Protein AF-A0A3N5EYB7-F1 (afdb_monomer_lite)

Sequence (130 aa):
MKIASPLVLALLAGCINVDVDLGTPGPNYQEKVIESTDSRDKIAIIDVEGVLTSDEQESILATKESQLVAFVEKLKRAEADEDVKAVVIRIDSPGGDVTTSDILYHELVRFKQRKKVPVVAAFMGVAASG

Secondary structure (DSSP, 8-state):
------------------------SS-------SS--SSS-EEEEEEEES-B-SS-EEETTEEE--HHHHHHHHHHHHHH-TTEEEEEEEEEE--B-HHHHHHHHHHHHHHHHHH---EEEEEEEEE---

pLDDT: mean 75.85, std 19.42, range [34.31, 96.31]

Structure (mmCIF, N/CA/C/O backbone):
data_AF-A0A3N5EYB7-F1
#
_entry.id   AF-A0A3N5EYB7-F1
#
loop_
_atom_site.group_PDB
_atom_site.id
_atom_site.type_symbol
_atom_site.label_atom_id
_atom_site.label_alt_id
_atom_site.label_comp_id
_atom_site.label_asym_id
_atom_site.label_entity_id
_atom_site.label_seq_id
_atom_site.pdbx_PDB_ins_code
_atom_site.Cartn_x
_atom_site.Cartn_y
_atom_site.Cartn_z
_atom_site.occupancy
_atom_site.B_iso_or_equiv
_atom_site.auth_seq_id
_atom_site.auth_comp_id
_atom_site.auth_asym_id
_atom_site.auth_atom_id
_atom_site.pdbx_PDB_model_num
ATOM 1 N N . MET A 1 1 ? -45.261 58.324 30.669 1.00 36.03 1 MET A N 1
ATOM 2 C CA . MET A 1 1 ? -44.640 58.490 29.333 1.00 36.03 1 MET A CA 1
ATOM 3 C C . MET A 1 1 ? -43.546 57.428 29.229 1.00 36.03 1 MET A C 1
ATOM 5 O O . MET A 1 1 ? -42.691 57.439 30.096 1.00 36.03 1 MET A O 1
ATOM 9 N N . LYS A 1 2 ? -43.735 56.324 28.477 1.00 34.31 2 LYS A N 1
ATOM 10 C CA . LYS A 1 2 ? -43.231 56.114 27.089 1.00 34.31 2 LYS A CA 1
ATOM 11 C C . LYS A 1 2 ? -41.721 56.431 27.027 1.00 34.31 2 LYS A C 1
ATOM 13 O O . LYS A 1 2 ? -41.389 57.566 27.327 1.00 34.31 2 LYS A O 1
ATOM 18 N N . ILE A 1 3 ? -40.759 55.570 26.673 1.00 39.81 3 ILE A N 1
ATOM 19 C CA . ILE A 1 3 ? -40.641 54.519 25.632 1.00 39.81 3 ILE A CA 1
ATOM 20 C C . ILE A 1 3 ? -39.245 53.860 25.843 1.00 39.81 3 ILE A C 1
ATOM 22 O O . ILE A 1 3 ? -38.297 54.575 26.133 1.00 39.81 3 ILE A O 1
ATOM 26 N N . ALA A 1 4 ? -39.140 52.535 25.983 1.00 38.91 4 ALA A N 1
ATOM 27 C CA . ALA A 1 4 ? -38.705 51.560 24.963 1.00 38.91 4 ALA A CA 1
ATOM 28 C C . ALA A 1 4 ? -37.182 51.509 24.650 1.00 38.91 4 ALA A C 1
ATOM 30 O O . ALA A 1 4 ? -36.587 52.472 24.183 1.00 38.91 4 ALA A O 1
ATOM 31 N N . SER A 1 5 ? -36.617 50.319 24.893 1.00 43.62 5 SER A N 1
ATOM 32 C CA . SER A 1 5 ? -35.312 49.775 24.461 1.00 43.62 5 SER A CA 1
ATOM 33 C C . SER A 1 5 ? -35.113 49.835 22.933 1.00 43.62 5 SER A C 1
ATOM 35 O O . SER A 1 5 ? -36.107 49.810 22.203 1.00 43.62 5 SER A O 1
ATOM 37 N N . PRO A 1 6 ? -33.861 49.892 22.439 1.00 47.50 6 PRO A N 1
ATOM 38 C CA . PRO A 1 6 ? -33.229 48.682 21.881 1.00 47.50 6 PRO A CA 1
ATOM 39 C C . PRO A 1 6 ? -31.745 48.581 22.314 1.00 47.50 6 PRO A C 1
ATOM 41 O O . PRO A 1 6 ? -31.027 49.574 22.351 1.00 47.50 6 PRO A O 1
ATOM 44 N N . LEU A 1 7 ? -31.239 47.459 22.836 1.00 46.81 7 LEU A N 1
ATOM 45 C CA . LEU A 1 7 ? -31.040 46.156 22.187 1.00 46.81 7 LEU A CA 1
ATOM 46 C C . LEU A 1 7 ? -30.221 46.285 20.887 1.00 46.81 7 LEU A C 1
ATOM 48 O O . LEU A 1 7 ? -30.635 46.948 19.947 1.00 46.81 7 LEU A O 1
ATOM 52 N N . VAL A 1 8 ? -29.116 45.540 20.823 1.00 48.47 8 VAL A N 1
ATOM 53 C CA . VAL A 1 8 ? -28.314 45.262 19.617 1.00 48.47 8 VAL A CA 1
ATOM 54 C C . VAL A 1 8 ? -27.368 46.385 19.171 1.00 48.47 8 VAL A C 1
ATOM 56 O O . VAL A 1 8 ? -27.520 46.970 18.105 1.00 48.47 8 VAL A O 1
ATOM 59 N N . LEU A 1 9 ? -26.281 46.590 19.918 1.00 45.75 9 LEU A N 1
ATOM 60 C CA . LEU A 1 9 ? -25.001 46.876 19.266 1.00 45.75 9 LEU A CA 1
ATOM 61 C C . LEU A 1 9 ? -24.114 45.652 19.478 1.00 45.75 9 LEU A C 1
ATOM 63 O O . LEU A 1 9 ? -23.445 45.492 20.495 1.00 45.75 9 LEU A O 1
ATOM 67 N N . ALA A 1 10 ? -24.285 44.717 18.547 1.00 47.88 10 ALA A N 1
ATOM 68 C CA . ALA A 1 10 ? -23.640 43.422 18.511 1.00 47.88 10 ALA A CA 1
ATOM 69 C C . ALA A 1 10 ? -22.116 43.575 18.529 1.00 47.88 10 ALA A C 1
ATOM 71 O O . ALA A 1 10 ? -21.542 44.345 17.757 1.00 47.88 10 ALA A O 1
ATOM 72 N N . LEU A 1 11 ? -21.484 42.790 19.402 1.00 43.47 11 LEU A N 1
ATOM 73 C CA . LEU A 1 11 ? -20.071 42.465 19.338 1.00 43.47 11 LEU A CA 1
ATOM 74 C C . LEU A 1 11 ? -19.759 41.885 17.953 1.00 43.47 11 LEU A C 1
ATOM 76 O O . LEU A 1 11 ? -19.944 40.696 17.716 1.00 43.47 11 LEU A O 1
ATOM 80 N N . LEU A 1 12 ? -19.223 42.705 17.057 1.00 48.81 12 LEU A N 1
ATOM 81 C CA . LEU A 1 12 ? -18.356 42.227 15.985 1.00 48.81 12 LEU A CA 1
ATOM 82 C C . LEU A 1 12 ? -16.934 42.146 16.547 1.00 48.81 12 LEU A C 1
ATOM 84 O O . LEU A 1 12 ? -16.030 42.870 16.142 1.00 48.81 12 LEU A O 1
ATOM 88 N N . ALA A 1 13 ? -16.751 41.253 17.523 1.00 54.06 13 ALA A N 1
ATOM 89 C CA . ALA A 1 13 ? -15.457 40.630 17.720 1.00 54.06 13 ALA A CA 1
ATOM 90 C C . ALA A 1 13 ? -15.246 39.761 16.479 1.00 54.06 13 ALA A C 1
ATOM 92 O O . ALA A 1 13 ? -15.812 38.676 16.360 1.00 54.06 13 ALA A O 1
ATOM 93 N N . GLY A 1 14 ? -14.520 40.300 15.501 1.00 45.50 14 GLY A N 1
ATOM 94 C CA . GLY A 1 14 ? -14.042 39.525 14.372 1.00 45.50 14 GLY A CA 1
ATOM 95 C C . GLY A 1 14 ? -13.132 38.427 14.904 1.00 45.50 14 GLY A C 1
ATOM 96 O O . GLY A 1 14 ? -11.948 38.656 15.130 1.00 45.50 14 GLY A O 1
ATOM 97 N N . CYS A 1 15 ? -13.688 37.239 15.125 1.00 44.97 15 CYS A N 1
ATOM 98 C CA . CYS A 1 15 ? -12.910 36.017 15.189 1.00 44.97 15 CYS A CA 1
ATOM 99 C C . CYS A 1 15 ? -12.374 35.788 13.779 1.00 44.97 15 CYS A C 1
ATOM 101 O O . CYS A 1 15 ? -13.044 35.205 12.929 1.00 44.97 15 CYS A O 1
ATOM 103 N N . ILE A 1 16 ? -11.180 36.310 13.510 1.00 58.28 16 ILE A N 1
ATOM 104 C CA . ILE A 1 16 ? -10.398 35.830 12.385 1.00 58.28 16 ILE A CA 1
ATOM 105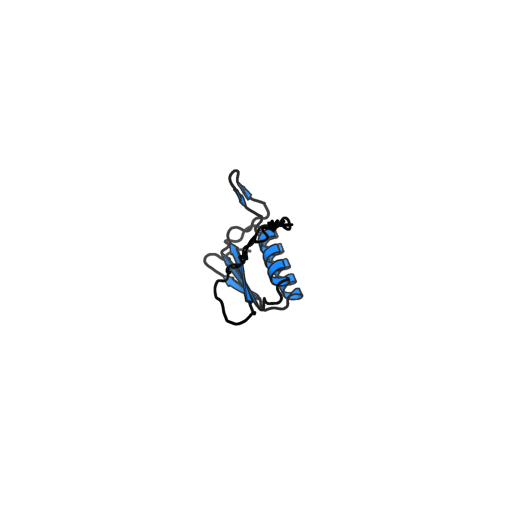 C C . ILE A 1 16 ? -9.961 34.416 12.799 1.00 58.28 16 ILE A C 1
ATOM 107 O O . ILE A 1 16 ? -9.081 34.225 13.635 1.00 58.28 16 ILE A O 1
ATOM 111 N N . ASN A 1 17 ? -10.682 33.406 12.318 1.00 51.03 17 ASN A N 1
ATOM 112 C CA . ASN A 1 17 ? -10.190 32.037 12.366 1.00 51.03 17 ASN A CA 1
ATOM 113 C C . ASN A 1 17 ? -9.076 31.980 11.326 1.00 51.03 17 ASN A C 1
ATOM 115 O O . ASN A 1 17 ? -9.331 31.761 10.143 1.00 51.03 17 ASN A O 1
ATOM 119 N N . VAL A 1 18 ? -7.850 32.289 11.753 1.00 46.88 18 VAL A N 1
ATOM 120 C CA . VAL A 1 18 ? -6.674 31.906 10.979 1.00 46.88 18 VAL A CA 1
ATOM 121 C C . VAL A 1 18 ? -6.588 30.399 11.128 1.00 46.88 18 VAL A C 1
ATOM 123 O O . VAL A 1 18 ? -6.084 29.894 12.129 1.00 46.88 18 VAL A O 1
ATOM 126 N N . ASP A 1 19 ? -7.153 29.690 10.160 1.00 38.53 19 ASP A N 1
ATOM 127 C CA . ASP A 1 19 ? -6.839 28.288 9.944 1.00 38.53 19 ASP A CA 1
ATOM 128 C C . ASP A 1 19 ? -5.386 28.258 9.461 1.00 38.53 19 ASP A C 1
ATOM 130 O O . ASP A 1 19 ? -5.080 28.398 8.277 1.00 38.53 19 ASP A O 1
ATOM 134 N N . VAL A 1 20 ? -4.459 28.273 10.420 1.00 44.34 20 VAL A N 1
ATOM 135 C CA . VAL A 1 20 ? -3.055 28.009 10.139 1.00 44.34 20 VAL A CA 1
ATOM 136 C C . VAL A 1 20 ? -2.990 26.512 9.909 1.00 44.34 20 VAL A C 1
ATOM 138 O O . VAL A 1 20 ? -2.836 25.740 10.855 1.00 44.34 20 VAL A O 1
ATOM 141 N N . ASP A 1 21 ? -3.137 26.113 8.649 1.00 47.59 21 ASP A N 1
ATOM 142 C CA . ASP A 1 21 ? -2.728 24.794 8.198 1.00 47.59 21 ASP A CA 1
ATOM 143 C C . A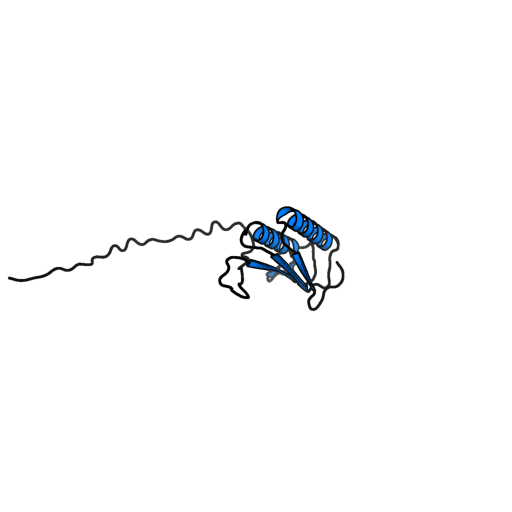SP A 1 21 ? -1.217 24.696 8.442 1.00 47.59 21 ASP A C 1
ATOM 145 O O . ASP A 1 21 ? -0.389 25.122 7.635 1.00 47.59 21 ASP A O 1
ATOM 149 N N . LEU A 1 22 ? -0.843 24.182 9.617 1.00 53.53 22 LEU A N 1
ATOM 150 C CA . LEU A 1 22 ? 0.505 23.712 9.939 1.00 53.53 22 LEU A CA 1
ATOM 151 C C . LEU A 1 22 ? 0.751 22.397 9.189 1.00 53.53 22 LEU A C 1
ATOM 153 O O . LEU A 1 22 ? 1.159 21.397 9.784 1.00 53.53 22 LEU A O 1
ATOM 157 N N . GLY A 1 23 ? 0.431 22.414 7.892 1.00 42.84 23 GLY A N 1
ATOM 158 C CA . GLY A 1 23 ? 0.389 21.276 7.007 1.00 42.84 23 GLY A CA 1
ATOM 159 C C . GLY A 1 23 ? 1.690 20.519 7.134 1.00 42.84 23 GLY A C 1
ATOM 160 O O . GLY A 1 23 ? 2.774 21.044 6.866 1.00 42.84 23 GLY A O 1
ATOM 161 N N . THR A 1 24 ? 1.578 19.269 7.575 1.00 47.41 24 THR A N 1
ATOM 162 C CA . THR A 1 24 ? 2.634 18.287 7.367 1.00 47.41 24 THR A CA 1
ATOM 163 C C . THR A 1 24 ? 3.029 18.385 5.895 1.00 47.41 24 THR A C 1
ATOM 165 O O . THR A 1 24 ? 2.136 18.223 5.060 1.00 47.41 24 THR A O 1
ATOM 168 N N . PRO A 1 25 ? 4.295 18.686 5.550 1.00 42.62 25 PRO A N 1
ATOM 169 C CA . PRO A 1 25 ? 4.716 18.731 4.160 1.00 42.62 25 PRO A CA 1
ATOM 170 C C . PRO A 1 25 ? 4.487 17.339 3.584 1.00 42.62 25 PRO A C 1
ATOM 172 O O . PRO A 1 25 ? 5.192 16.388 3.916 1.00 42.62 25 PRO A O 1
ATOM 175 N N . GLY A 1 26 ? 3.420 17.201 2.814 1.00 50.75 26 GLY A N 1
ATOM 176 C CA . GLY A 1 26 ? 2.969 15.930 2.298 1.00 50.75 26 GLY A CA 1
ATOM 177 C C . GLY A 1 26 ? 1.728 16.143 1.438 1.00 50.75 26 GLY A C 1
ATOM 178 O O . GLY A 1 26 ? 0.918 17.020 1.750 1.00 50.75 26 GLY A O 1
ATOM 179 N N . PRO A 1 27 ? 1.578 15.388 0.344 1.00 51.75 27 PRO A N 1
ATOM 180 C CA . PRO A 1 27 ? 0.413 15.452 -0.524 1.00 51.75 27 PRO A CA 1
ATOM 181 C C . PRO A 1 27 ? -0.898 15.470 0.257 1.00 51.75 27 PRO A C 1
ATOM 183 O O . PRO A 1 27 ? -1.130 14.676 1.176 1.00 51.75 27 PRO A O 1
ATOM 186 N N . ASN A 1 28 ? -1.781 16.385 -0.132 1.00 55.00 28 ASN A N 1
ATOM 187 C CA . ASN A 1 28 ? -3.078 16.552 0.500 1.00 55.00 28 ASN A CA 1
ATOM 188 C C . ASN A 1 28 ? -4.033 15.452 -0.005 1.00 55.00 28 ASN A C 1
ATOM 190 O O . ASN A 1 28 ? -4.841 15.674 -0.907 1.00 55.00 28 ASN A O 1
ATOM 194 N N . TYR A 1 29 ? -3.898 14.226 0.519 1.00 63.31 29 TYR A N 1
ATOM 195 C CA . TYR A 1 29 ? -4.826 13.138 0.194 1.00 63.31 29 TYR A CA 1
ATOM 196 C C . TYR A 1 29 ? -6.198 13.449 0.798 1.00 63.31 29 TYR A C 1
ATOM 198 O O . TYR A 1 29 ? -6.378 13.402 2.015 1.00 63.31 29 TYR A O 1
ATOM 206 N N . GLN A 1 30 ? -7.161 13.773 -0.058 1.00 65.38 30 GLN A N 1
ATOM 207 C CA . GLN A 1 30 ? -8.559 13.953 0.325 1.00 65.38 30 GLN A CA 1
ATOM 208 C C . GLN A 1 30 ? -9.201 12.568 0.466 1.00 65.38 30 GLN A C 1
ATOM 210 O O . GLN A 1 30 ? -9.260 11.807 -0.502 1.00 65.38 30 GLN A O 1
ATOM 215 N N . GLU A 1 31 ? -9.666 12.222 1.667 1.00 71.06 31 GLU A N 1
ATOM 216 C CA . GLU A 1 31 ? -10.476 11.019 1.864 1.00 71.06 31 GLU A CA 1
ATOM 217 C C . GLU A 1 31 ? -11.804 11.206 1.121 1.00 71.06 31 GLU A C 1
ATOM 219 O O . GLU A 1 31 ? -12.556 12.146 1.381 1.00 71.06 31 GLU A O 1
ATOM 224 N N . LYS A 1 32 ? -12.091 10.319 0.167 1.00 81.44 32 LYS A N 1
ATOM 225 C CA . LYS A 1 32 ? -13.365 10.308 -0.548 1.00 81.44 32 LYS A CA 1
ATOM 226 C C . LYS A 1 32 ? -14.215 9.160 -0.029 1.00 81.44 32 LYS A C 1
ATOM 228 O O . LYS A 1 32 ? -13.898 7.997 -0.264 1.00 81.44 32 LYS A O 1
ATOM 233 N N . VAL A 1 33 ? -15.330 9.495 0.610 1.00 83.00 33 VAL A N 1
ATOM 234 C CA . VAL A 1 33 ? -16.340 8.508 0.997 1.00 83.00 33 VAL A CA 1
ATOM 235 C C . VAL A 1 33 ? -17.065 8.039 -0.265 1.00 83.00 33 VAL A C 1
ATOM 237 O O . VAL A 1 33 ? -17.703 8.833 -0.955 1.00 83.00 33 VAL A O 1
ATOM 240 N N . ILE A 1 34 ? -16.910 6.757 -0.599 1.00 79.69 34 ILE A N 1
ATOM 241 C CA . ILE A 1 34 ? -17.575 6.130 -1.753 1.00 79.69 34 ILE A CA 1
ATOM 242 C C . ILE A 1 34 ? -18.985 5.672 -1.369 1.00 79.69 34 ILE A C 1
ATOM 244 O O . ILE A 1 34 ? -19.921 5.851 -2.143 1.00 79.69 34 ILE A O 1
ATOM 248 N N . GLU A 1 35 ? -19.136 5.134 -0.162 1.00 78.69 35 GLU A N 1
ATOM 249 C CA . GLU A 1 35 ? -20.404 4.689 0.403 1.00 78.69 35 GLU A CA 1
ATOM 250 C C . GLU A 1 35 ? -20.3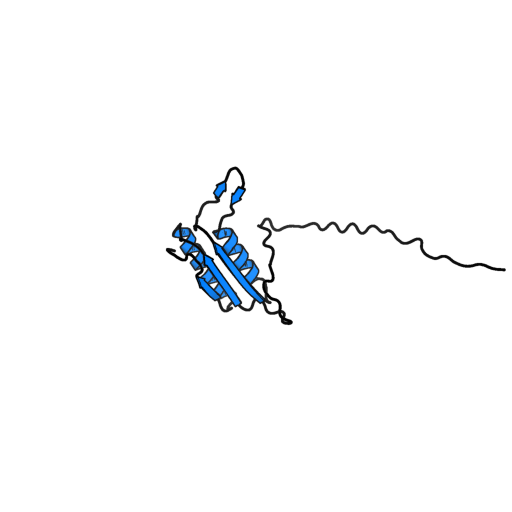92 4.962 1.908 1.00 78.69 35 GLU A C 1
ATOM 252 O O . GLU A 1 35 ? -19.356 4.817 2.560 1.00 78.69 35 GLU A O 1
ATOM 257 N N . SER A 1 36 ? -21.528 5.395 2.450 1.00 78.31 36 SER A N 1
ATOM 258 C CA . SER A 1 36 ? -21.682 5.702 3.870 1.00 78.31 36 SER A CA 1
ATOM 259 C C . SER A 1 36 ? -22.728 4.797 4.498 1.00 78.31 36 SER A C 1
ATOM 261 O O . SER A 1 36 ? -23.818 4.620 3.957 1.00 78.31 36 SER A O 1
ATOM 263 N N . THR A 1 37 ? -22.404 4.292 5.676 1.00 77.62 37 THR A N 1
ATOM 264 C CA . THR A 1 37 ? -23.310 3.582 6.578 1.00 77.62 37 THR A CA 1
ATOM 265 C C . THR A 1 37 ? -23.453 4.393 7.869 1.00 77.62 37 THR A C 1
ATOM 267 O O . THR A 1 37 ? -22.680 5.320 8.103 1.00 77.62 37 THR A O 1
ATOM 270 N N . ASP A 1 38 ? -24.414 4.043 8.722 1.00 81.94 38 ASP A N 1
ATOM 271 C CA . ASP A 1 38 ? -24.556 4.632 10.063 1.00 81.94 38 ASP A CA 1
ATOM 272 C C . ASP A 1 38 ? -23.450 4.164 11.037 1.00 81.94 38 ASP A C 1
ATOM 274 O O . ASP A 1 38 ? -23.403 4.594 12.192 1.00 81.94 38 ASP A O 1
ATOM 278 N N . SER A 1 39 ? -22.555 3.271 10.596 1.00 85.19 39 SER A N 1
ATOM 279 C CA . SER A 1 39 ? -21.377 2.856 11.363 1.00 85.19 39 SER A CA 1
ATOM 280 C C . SER A 1 39 ? -20.214 3.837 11.215 1.00 85.19 39 SER A C 1
ATOM 282 O O . SER A 1 39 ? -19.997 4.429 10.160 1.00 85.19 39 SER A O 1
ATOM 284 N N . ARG A 1 40 ? -19.413 3.942 12.279 1.00 86.88 40 ARG A N 1
ATOM 285 C CA . ARG A 1 40 ? -18.108 4.613 12.244 1.00 86.88 40 ARG A CA 1
ATOM 286 C C . ARG A 1 40 ? -17.044 3.785 11.532 1.00 86.88 40 ARG A C 1
ATOM 288 O O . ARG A 1 40 ? -16.050 4.353 11.108 1.00 86.88 40 ARG A O 1
ATOM 295 N N . ASP A 1 41 ? -17.246 2.474 11.409 1.00 92.50 41 ASP A N 1
ATOM 296 C CA . ASP A 1 41 ? -16.280 1.571 10.792 1.00 92.50 41 ASP A CA 1
ATOM 297 C C . ASP A 1 41 ? -16.078 1.897 9.307 1.00 92.50 41 ASP A C 1
ATOM 299 O O . ASP A 1 41 ? -17.033 2.030 8.541 1.00 92.50 41 ASP A O 1
ATOM 303 N N . LYS A 1 42 ? -14.814 1.955 8.889 1.00 92.19 42 LYS A N 1
ATOM 304 C CA . LYS A 1 42 ? -14.397 2.287 7.528 1.00 92.19 42 LYS A CA 1
ATOM 305 C C . LYS A 1 42 ? -13.668 1.128 6.860 1.00 92.19 42 LYS A C 1
ATOM 307 O O . LYS A 1 42 ? -12.942 0.357 7.497 1.00 92.19 42 LYS A O 1
ATOM 312 N N . ILE A 1 43 ? -13.791 1.068 5.538 1.00 93.25 43 ILE A N 1
ATOM 313 C CA . ILE A 1 43 ? -12.931 0.261 4.672 1.00 93.25 43 ILE A CA 1
ATOM 314 C C . ILE A 1 43 ? -12.101 1.230 3.837 1.00 93.25 43 ILE A C 1
ATOM 316 O O . ILE A 1 43 ? -12.648 1.987 3.037 1.00 93.25 43 ILE A O 1
ATOM 320 N N . ALA A 1 44 ? -10.783 1.218 4.024 1.00 94.06 44 ALA A N 1
ATOM 321 C CA . ALA A 1 44 ? -9.890 2.076 3.257 1.00 94.06 44 ALA A CA 1
ATOM 322 C C . ALA A 1 44 ? -9.649 1.470 1.870 1.00 94.06 44 ALA A C 1
ATOM 324 O O . ALA A 1 44 ? -9.287 0.299 1.759 1.00 94.06 44 ALA A O 1
ATOM 325 N N . ILE A 1 45 ? -9.820 2.270 0.819 1.00 93.56 45 ILE A N 1
ATOM 326 C CA . ILE A 1 45 ? -9.511 1.877 -0.559 1.00 93.56 45 ILE A CA 1
ATOM 327 C C . ILE A 1 45 ? -8.245 2.616 -0.992 1.00 93.56 45 ILE A C 1
ATOM 329 O O . ILE A 1 45 ? -8.189 3.844 -0.945 1.00 93.56 45 ILE A O 1
ATOM 333 N N . ILE A 1 46 ? -7.219 1.859 -1.378 1.00 92.75 46 ILE A N 1
ATOM 334 C CA . ILE A 1 46 ? -5.910 2.372 -1.784 1.00 92.75 46 ILE A CA 1
ATOM 335 C C . ILE A 1 46 ? -5.642 1.947 -3.223 1.00 92.75 46 ILE A C 1
ATOM 337 O O . ILE A 1 46 ? -5.569 0.758 -3.522 1.00 92.75 46 ILE A O 1
ATOM 341 N N . ASP A 1 47 ? -5.458 2.933 -4.093 1.00 90.50 47 ASP A N 1
ATOM 342 C CA . ASP A 1 47 ? -5.199 2.713 -5.514 1.00 90.50 47 ASP A CA 1
ATOM 343 C C . ASP A 1 47 ? -3.699 2.685 -5.821 1.00 90.50 47 ASP A C 1
ATOM 345 O O . ASP A 1 47 ? -2.952 3.571 -5.381 1.00 90.50 47 ASP A O 1
ATOM 349 N N . VAL A 1 48 ? -3.296 1.672 -6.591 1.00 89.12 48 VAL A N 1
ATOM 350 C CA . VAL A 1 48 ? -1.977 1.496 -7.207 1.00 89.12 48 VAL A CA 1
ATOM 351 C C . VAL A 1 48 ? -2.184 1.512 -8.717 1.00 89.12 48 VAL A C 1
ATOM 353 O O . VAL A 1 48 ? -2.661 0.532 -9.289 1.00 89.12 48 VAL A O 1
ATOM 356 N N . GLU A 1 49 ? -1.866 2.639 -9.351 1.00 86.25 49 GLU A N 1
ATOM 357 C CA . GLU A 1 49 ? -2.184 2.888 -10.759 1.00 86.25 49 GLU A CA 1
ATOM 358 C C . GLU A 1 49 ? -0.948 3.281 -11.576 1.00 86.25 49 GLU A C 1
ATOM 360 O O . GLU A 1 49 ? -0.113 4.093 -11.164 1.00 86.25 49 GLU A O 1
ATOM 365 N N . GLY A 1 50 ? -0.877 2.752 -12.796 1.00 83.31 50 GLY A N 1
ATOM 366 C CA . GLY A 1 50 ? 0.165 3.083 -13.760 1.00 83.31 50 GLY A CA 1
ATOM 367 C C . GLY A 1 50 ? 1.493 2.373 -13.505 1.00 83.31 50 GLY A C 1
ATOM 368 O O . GLY A 1 50 ? 1.583 1.426 -12.732 1.00 83.31 50 GLY A O 1
ATOM 369 N N . VAL A 1 51 ? 2.528 2.794 -14.231 1.00 82.12 51 VAL A N 1
ATOM 370 C CA . VAL A 1 51 ? 3.851 2.153 -14.189 1.00 82.12 51 VAL A CA 1
ATOM 371 C C . VAL A 1 51 ? 4.523 2.430 -12.847 1.00 82.12 51 VAL A C 1
ATOM 373 O O . VAL A 1 51 ? 4.654 3.593 -12.462 1.00 82.12 51 VAL A O 1
ATOM 376 N N . LEU A 1 52 ? 4.985 1.374 -12.181 1.00 81.00 52 LEU A N 1
ATOM 377 C CA . LEU A 1 52 ? 5.752 1.467 -10.943 1.00 81.00 52 LEU A CA 1
ATOM 378 C C . LEU A 1 52 ? 7.160 1.987 -11.268 1.00 81.00 52 LEU A C 1
ATOM 380 O O . LEU A 1 52 ? 7.963 1.268 -11.860 1.00 81.00 52 LEU A O 1
ATOM 384 N N . THR A 1 53 ? 7.470 3.236 -10.925 1.00 76.06 53 THR A N 1
ATOM 385 C CA . THR A 1 53 ? 8.798 3.831 -11.153 1.00 76.06 53 THR A CA 1
ATOM 386 C C . THR A 1 53 ? 9.411 4.325 -9.848 1.00 76.06 53 THR A C 1
ATOM 388 O O . THR A 1 53 ? 8.717 4.911 -9.016 1.00 76.06 53 THR A O 1
ATOM 391 N N . SER A 1 54 ? 10.721 4.121 -9.691 1.00 66.75 54 SER A N 1
ATOM 392 C CA . SER A 1 54 ? 11.514 4.641 -8.568 1.00 66.75 54 SER A CA 1
ATOM 393 C C . SER A 1 54 ? 11.673 6.159 -8.614 1.00 66.75 54 SER A C 1
ATOM 395 O O . SER A 1 54 ? 11.840 6.797 -7.576 1.00 66.75 54 SER A O 1
ATOM 397 N N . ASP A 1 55 ? 11.613 6.725 -9.818 1.00 64.56 55 ASP A N 1
ATOM 398 C CA . ASP A 1 55 ? 11.953 8.117 -10.065 1.00 64.56 55 ASP A CA 1
ATOM 399 C C . ASP A 1 55 ? 10.714 9.007 -9.941 1.00 64.56 55 ASP A C 1
ATOM 401 O O . ASP A 1 55 ? 9.620 8.659 -10.402 1.00 64.56 55 ASP A O 1
ATOM 405 N N . GLU A 1 56 ? 10.900 10.183 -9.344 1.00 56.88 56 GLU A N 1
ATOM 406 C CA . GLU A 1 56 ? 9.958 11.290 -9.457 1.00 56.88 56 GLU A CA 1
ATOM 407 C C . GLU A 1 56 ? 9.914 11.693 -10.934 1.00 56.88 56 GLU A C 1
ATOM 409 O O . GLU A 1 56 ? 10.918 12.118 -11.510 1.00 56.88 56 GLU A O 1
ATOM 414 N N . GLN A 1 57 ? 8.767 11.505 -11.593 1.00 50.03 57 GLN A N 1
ATOM 415 C CA . GLN A 1 57 ? 8.611 12.012 -12.951 1.00 50.03 57 GLN A CA 1
ATOM 416 C C . GLN A 1 57 ? 8.458 13.531 -12.873 1.00 50.03 57 GLN A C 1
ATOM 418 O O . GLN A 1 57 ? 7.354 1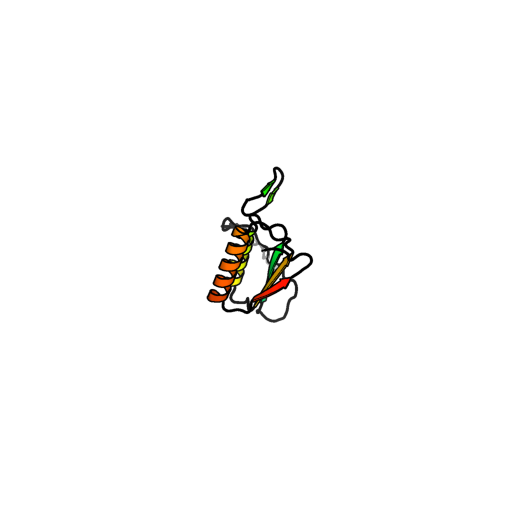4.070 -12.773 1.00 50.03 57 GLN A O 1
ATOM 423 N N . GLU A 1 58 ? 9.594 14.213 -12.955 1.00 45.72 58 GLU A N 1
ATOM 424 C CA . GLU A 1 58 ? 9.709 15.618 -13.325 1.00 45.72 58 GLU A CA 1
ATOM 425 C C . GLU A 1 58 ? 9.192 15.776 -14.765 1.00 45.72 58 GLU A C 1
ATOM 427 O O . GLU A 1 58 ? 9.938 15.723 -15.744 1.00 45.72 58 GLU A O 1
ATOM 432 N N . SER A 1 59 ? 7.876 15.926 -14.928 1.00 48.88 59 SER A N 1
ATOM 433 C CA . SER A 1 59 ? 7.354 16.548 -16.136 1.00 48.88 59 SER A CA 1
ATOM 434 C C . SER A 1 59 ? 7.475 18.054 -15.955 1.00 48.88 59 SER A C 1
ATOM 436 O O . SER A 1 59 ? 6.997 18.617 -14.975 1.00 48.88 59 SER A O 1
ATOM 438 N N . ILE A 1 60 ? 8.053 18.716 -16.955 1.00 57.53 60 ILE A N 1
ATOM 439 C CA . ILE A 1 60 ? 8.225 20.177 -17.077 1.00 57.53 60 ILE A CA 1
ATOM 440 C C . ILE A 1 60 ? 6.922 20.979 -16.854 1.00 57.53 60 ILE A C 1
ATOM 442 O O . ILE A 1 60 ? 6.958 22.199 -16.722 1.00 57.53 60 ILE A O 1
ATOM 446 N N . LEU A 1 61 ? 5.769 20.299 -16.850 1.00 56.38 61 LEU A N 1
ATOM 447 C CA . LEU A 1 61 ? 4.430 20.856 -16.659 1.00 56.38 61 LEU A CA 1
ATOM 448 C C . LEU A 1 61 ? 3.670 20.256 -15.455 1.00 56.38 61 LEU A C 1
ATOM 450 O O . LEU A 1 61 ? 2.590 20.748 -15.139 1.00 56.38 61 LEU A O 1
ATOM 454 N N . ALA A 1 62 ? 4.187 19.207 -14.801 1.00 53.19 62 ALA A N 1
ATOM 455 C CA . ALA A 1 62 ? 3.569 18.581 -13.630 1.00 53.19 62 ALA A CA 1
ATOM 456 C C . ALA A 1 62 ? 4.579 17.720 -12.850 1.00 53.19 62 ALA A C 1
ATOM 458 O O . ALA A 1 62 ? 5.107 16.743 -13.378 1.00 53.19 62 ALA A O 1
ATOM 459 N N . THR A 1 63 ? 4.784 18.012 -11.569 1.00 54.91 63 THR A N 1
ATOM 460 C CA . THR A 1 63 ? 5.462 17.096 -10.649 1.00 54.91 63 THR A CA 1
ATOM 461 C C . THR A 1 63 ? 4.562 15.880 -10.421 1.00 54.91 63 THR A C 1
ATOM 463 O O . THR A 1 63 ? 3.543 15.962 -9.734 1.00 54.91 63 THR A O 1
ATOM 466 N N . LYS A 1 64 ? 4.883 14.739 -11.042 1.00 56.34 64 LYS A N 1
ATOM 467 C CA . LYS A 1 64 ? 4.262 13.462 -10.676 1.00 56.34 64 LYS A CA 1
ATOM 468 C C . LYS A 1 64 ? 5.007 12.915 -9.467 1.00 56.34 64 LYS A C 1
ATOM 470 O O . LYS A 1 64 ? 6.173 12.541 -9.573 1.00 56.34 64 LYS A O 1
ATOM 475 N N . GLU A 1 65 ? 4.322 12.886 -8.328 1.00 64.62 65 GLU A N 1
ATOM 476 C CA . GLU A 1 65 ? 4.848 12.308 -7.093 1.00 64.62 65 GLU A CA 1
ATOM 477 C C . GLU A 1 65 ? 5.229 10.837 -7.283 1.00 64.62 65 GLU A C 1
ATOM 479 O O . GLU A 1 65 ? 4.586 10.097 -8.035 1.00 64.62 65 GLU A O 1
ATOM 484 N N . SER A 1 66 ? 6.265 10.405 -6.563 1.00 75.00 66 SER A N 1
ATOM 485 C CA . SER A 1 66 ? 6.655 8.999 -6.514 1.00 75.00 66 SER A CA 1
ATOM 486 C C . SER A 1 66 ? 5.485 8.144 -6.015 1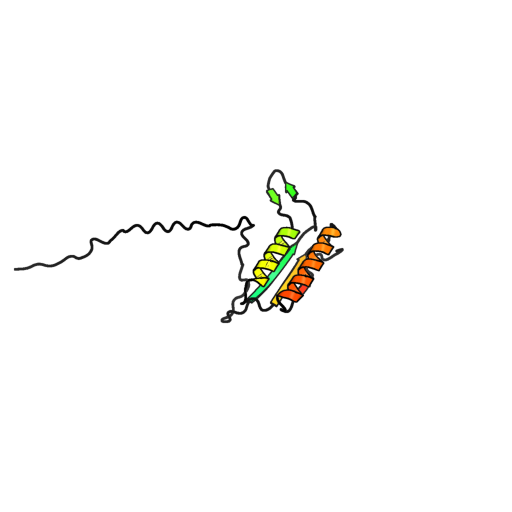.00 75.00 66 SER A C 1
ATOM 488 O O . SER A 1 66 ? 4.988 8.327 -4.899 1.00 75.00 66 SER A O 1
ATOM 490 N N . GLN A 1 67 ? 5.065 7.170 -6.828 1.00 78.50 67 GLN A N 1
ATOM 491 C CA . GLN A 1 67 ? 3.982 6.243 -6.480 1.00 78.50 67 GLN A CA 1
ATOM 492 C C . GLN A 1 67 ? 4.277 5.473 -5.184 1.00 78.50 67 GLN A C 1
ATOM 494 O O . GLN A 1 67 ? 3.358 5.159 -4.428 1.00 78.50 67 GLN A O 1
ATOM 499 N N . LEU A 1 68 ? 5.563 5.231 -4.894 1.00 83.00 68 LEU A N 1
ATOM 500 C CA . LEU A 1 68 ? 6.021 4.650 -3.634 1.00 83.00 68 LEU A CA 1
ATOM 501 C C . LEU A 1 68 ? 5.634 5.519 -2.451 1.00 83.00 68 LEU A C 1
ATOM 503 O O . LEU A 1 68 ? 4.951 5.055 -1.541 1.00 83.00 68 LEU A O 1
ATOM 507 N N . VAL A 1 69 ? 6.058 6.783 -2.472 1.00 84.69 69 VAL A N 1
ATOM 508 C CA . VAL A 1 69 ? 5.801 7.729 -1.382 1.00 84.69 69 VAL A CA 1
ATOM 509 C C . VAL A 1 69 ? 4.299 7.849 -1.162 1.00 84.69 69 VAL A C 1
ATOM 511 O O . VAL A 1 69 ? 3.830 7.746 -0.028 1.00 84.69 69 VAL A O 1
ATOM 514 N N . ALA A 1 70 ? 3.534 7.949 -2.250 1.00 85.62 70 ALA A N 1
ATOM 515 C CA . ALA A 1 70 ? 2.089 8.041 -2.175 1.00 85.62 70 ALA A CA 1
ATOM 516 C C . ALA A 1 70 ? 1.430 6.815 -1.540 1.00 85.62 70 ALA A C 1
ATOM 518 O O . ALA A 1 70 ? 0.554 6.943 -0.682 1.00 85.62 70 ALA A O 1
ATOM 519 N N . PHE A 1 71 ? 1.855 5.617 -1.930 1.00 89.00 71 PHE A N 1
ATOM 520 C CA . PHE A 1 71 ? 1.334 4.382 -1.362 1.00 89.00 71 PHE A CA 1
ATOM 521 C C . PHE A 1 71 ? 1.671 4.244 0.127 1.00 89.00 71 PHE A C 1
ATOM 523 O O . PHE A 1 71 ? 0.794 3.928 0.934 1.00 89.00 71 PHE A O 1
ATOM 530 N N . VAL A 1 72 ? 2.918 4.534 0.510 1.00 90.12 72 VAL A N 1
ATOM 531 C CA . VAL A 1 72 ? 3.366 4.459 1.907 1.00 90.12 72 VAL A CA 1
ATOM 532 C C . VAL A 1 72 ? 2.600 5.446 2.790 1.00 90.12 72 VAL A C 1
ATOM 534 O O . VAL A 1 72 ? 2.156 5.076 3.876 1.00 90.12 72 VAL A O 1
ATOM 537 N N . GLU A 1 73 ? 2.382 6.678 2.332 1.00 89.88 73 GLU A N 1
ATOM 538 C CA . GLU A 1 73 ? 1.607 7.670 3.086 1.00 89.88 73 GLU A CA 1
ATOM 539 C C . GLU A 1 73 ? 0.134 7.262 3.244 1.00 89.88 73 GLU A C 1
ATOM 541 O O . GLU A 1 73 ? -0.429 7.380 4.336 1.00 89.88 73 GLU A O 1
ATOM 546 N N . LYS A 1 74 ? -0.487 6.689 2.204 1.00 92.12 74 LYS A N 1
ATOM 547 C CA . LYS A 1 74 ? -1.849 6.133 2.303 1.00 92.12 74 LYS A CA 1
ATOM 548 C C . LYS A 1 74 ? -1.923 4.989 3.321 1.00 92.12 74 LYS A C 1
ATOM 550 O O . LYS A 1 74 ? -2.858 4.955 4.122 1.00 92.12 74 LYS A O 1
ATOM 555 N N . LEU A 1 75 ? -0.934 4.089 3.344 1.00 93.25 75 LEU A N 1
ATOM 556 C CA . LEU A 1 75 ? -0.860 3.017 4.345 1.00 93.25 75 LEU A CA 1
ATOM 557 C C . LEU A 1 75 ? -0.703 3.564 5.766 1.00 93.25 75 LEU A C 1
ATOM 559 O O . LEU A 1 75 ? -1.401 3.103 6.666 1.00 93.25 75 LEU A O 1
ATOM 563 N N . LYS A 1 76 ? 0.155 4.569 5.977 1.00 93.38 76 LYS A N 1
ATOM 564 C CA . LYS A 1 76 ? 0.322 5.214 7.290 1.00 93.38 76 LYS A CA 1
ATOM 565 C C . LYS A 1 76 ? -0.967 5.871 7.775 1.00 93.38 76 LYS A C 1
ATOM 567 O O . LYS A 1 76 ? -1.311 5.744 8.947 1.00 93.38 76 LYS A O 1
ATOM 572 N N . ARG A 1 77 ? -1.707 6.540 6.885 1.00 92.12 77 ARG A N 1
ATOM 573 C CA . ARG A 1 77 ? -3.015 7.126 7.218 1.00 92.12 77 ARG A CA 1
ATOM 574 C C . ARG A 1 77 ? -4.032 6.053 7.606 1.00 92.12 77 ARG A C 1
ATOM 576 O O . ARG A 1 77 ? -4.681 6.183 8.638 1.00 92.12 77 ARG A O 1
ATOM 583 N N . ALA A 1 78 ? -4.113 4.966 6.838 1.00 93.12 78 ALA A N 1
ATOM 584 C CA . ALA A 1 78 ? -4.970 3.826 7.170 1.00 93.12 78 ALA A CA 1
ATOM 585 C C . ALA A 1 78 ? -4.548 3.131 8.480 1.00 93.12 78 ALA A C 1
ATOM 587 O O . ALA A 1 78 ? -5.379 2.576 9.197 1.00 93.12 78 ALA A O 1
ATOM 588 N N . GLU A 1 79 ? -3.256 3.151 8.809 1.00 94.06 79 GLU A N 1
ATOM 589 C CA . GLU A 1 79 ? -2.736 2.622 10.067 1.00 94.06 79 GLU A CA 1
ATOM 590 C C . GLU A 1 79 ? -3.142 3.492 11.262 1.00 94.06 79 GLU A C 1
ATOM 592 O O . GLU A 1 79 ? -3.588 2.951 12.277 1.00 94.06 79 GLU A O 1
ATOM 597 N N . ALA A 1 80 ? -3.048 4.816 11.122 1.00 93.69 80 ALA A N 1
ATOM 598 C CA . ALA A 1 80 ? -3.380 5.785 12.164 1.00 93.69 80 ALA A CA 1
ATOM 599 C C . ALA A 1 80 ? -4.890 5.894 12.453 1.00 93.69 80 ALA A C 1
ATOM 601 O O . ALA A 1 80 ? -5.266 6.209 13.578 1.00 93.69 80 ALA A O 1
ATOM 602 N N . ASP A 1 81 ? -5.755 5.618 11.473 1.00 93.50 81 ASP A N 1
ATOM 603 C CA . ASP A 1 81 ? -7.211 5.685 11.647 1.00 93.50 81 ASP A CA 1
ATOM 604 C C . ASP A 1 81 ? -7.754 4.405 12.319 1.00 93.50 81 ASP A C 1
ATOM 606 O O . ASP A 1 81 ? -7.777 3.324 11.724 1.00 93.50 81 ASP A O 1
ATOM 610 N N . GLU A 1 82 ? -8.175 4.494 13.584 1.00 93.31 82 GLU A N 1
ATOM 611 C CA . GLU A 1 82 ? -8.745 3.374 14.354 1.00 93.31 82 GLU A CA 1
ATOM 612 C C . GLU A 1 82 ? -10.087 2.869 13.810 1.00 93.31 82 GLU A C 1
ATOM 614 O O . GLU A 1 82 ? -10.436 1.701 14.029 1.00 93.31 82 GLU A O 1
ATOM 619 N N . ASP A 1 83 ? -10.817 3.712 13.081 1.00 94.19 83 ASP A N 1
ATOM 620 C CA . ASP A 1 83 ? -12.098 3.369 12.479 1.00 94.19 83 ASP A CA 1
ATOM 621 C C . ASP A 1 83 ? -11.900 2.477 11.229 1.00 94.19 83 ASP A C 1
ATOM 623 O O . ASP A 1 83 ? -12.816 1.761 10.830 1.00 94.19 83 ASP A O 1
ATOM 627 N N . VAL A 1 84 ? -10.687 2.396 10.658 1.00 94.88 84 VAL A N 1
ATOM 628 C CA . VAL A 1 84 ? -10.369 1.488 9.538 1.00 94.88 84 VAL A CA 1
ATOM 629 C C . VAL A 1 84 ? -10.315 0.031 10.001 1.00 94.88 84 VAL A C 1
ATOM 631 O O . VAL A 1 84 ? -9.388 -0.391 10.700 1.00 94.88 84 VAL A O 1
ATOM 634 N N . LYS A 1 85 ? -11.293 -0.768 9.558 1.00 95.25 85 LYS A N 1
ATOM 635 C CA . LYS A 1 85 ? -11.419 -2.200 9.889 1.00 95.25 85 LYS A CA 1
ATOM 636 C C . LYS A 1 85 ? -10.965 -3.141 8.781 1.00 95.25 85 LYS A C 1
ATOM 638 O O . LYS A 1 85 ? -10.776 -4.322 9.053 1.00 95.25 85 LYS A O 1
ATOM 643 N N . ALA A 1 86 ? -10.771 -2.646 7.561 1.00 94.94 86 ALA A N 1
ATOM 644 C CA . ALA A 1 86 ? -10.209 -3.402 6.444 1.00 94.94 86 ALA A CA 1
ATOM 645 C C . ALA A 1 86 ? -9.570 -2.463 5.414 1.00 94.94 86 ALA A C 1
ATOM 647 O O . ALA A 1 86 ? -9.928 -1.287 5.330 1.00 94.94 86 ALA A O 1
ATOM 648 N N . VAL A 1 87 ? -8.650 -2.999 4.610 1.00 96.00 87 VAL A N 1
ATOM 649 C CA . VAL A 1 87 ? -8.028 -2.282 3.491 1.00 96.00 87 VAL A CA 1
ATOM 650 C C . VAL A 1 87 ? -8.216 -3.062 2.196 1.00 96.00 87 VAL A C 1
ATOM 652 O O . VAL A 1 87 ? -7.927 -4.257 2.129 1.00 96.00 87 VAL A O 1
ATOM 655 N N . VAL A 1 88 ? -8.668 -2.373 1.154 1.00 95.50 88 VAL A N 1
ATOM 656 C CA . VAL A 1 88 ? -8.738 -2.885 -0.214 1.00 95.50 88 VAL A CA 1
ATOM 657 C C . VAL A 1 88 ? -7.688 -2.167 -1.045 1.00 95.50 88 VAL A C 1
ATOM 659 O O . VAL A 1 88 ? -7.695 -0.942 -1.136 1.00 95.50 88 VAL A O 1
ATOM 662 N N . ILE A 1 89 ? -6.794 -2.928 -1.662 1.00 94.6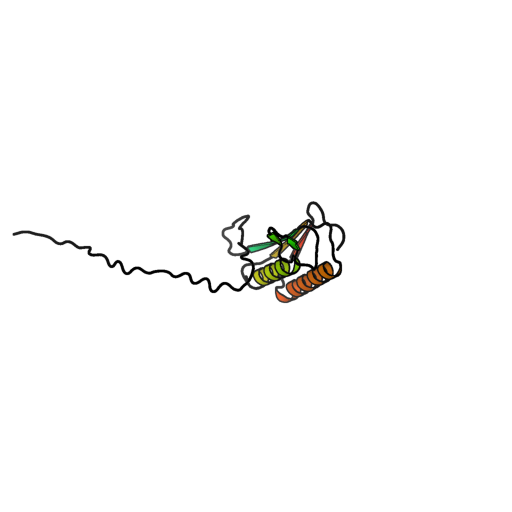9 89 ILE A N 1
ATOM 663 C CA . ILE A 1 89 ? -5.786 -2.402 -2.579 1.00 94.69 89 ILE A CA 1
ATOM 664 C C . ILE A 1 89 ? -6.250 -2.683 -3.995 1.00 94.69 89 ILE A C 1
ATOM 666 O O . ILE A 1 89 ? -6.307 -3.845 -4.395 1.00 94.69 89 ILE A O 1
ATOM 670 N N . ARG A 1 90 ? -6.598 -1.637 -4.742 1.00 93.06 90 ARG A N 1
ATOM 671 C CA . ARG A 1 90 ? -6.951 -1.761 -6.157 1.00 93.06 90 ARG A CA 1
ATOM 672 C C . ARG A 1 90 ? -5.697 -1.585 -6.994 1.00 93.06 90 ARG A C 1
ATOM 674 O O . ARG A 1 90 ? -4.995 -0.590 -6.852 1.00 93.06 90 ARG A O 1
ATOM 681 N N . ILE A 1 91 ? -5.419 -2.572 -7.833 1.00 91.56 91 ILE A N 1
ATOM 682 C CA . ILE A 1 91 ? -4.198 -2.641 -8.629 1.00 91.56 91 ILE A CA 1
ATOM 683 C C . ILE A 1 91 ? -4.589 -2.519 -10.095 1.00 91.56 91 ILE A C 1
ATOM 685 O O . ILE A 1 91 ? -5.246 -3.411 -10.633 1.00 91.56 91 ILE A O 1
ATOM 689 N N . ASP A 1 92 ? -4.178 -1.415 -10.711 1.00 90.31 92 ASP A N 1
ATOM 690 C CA . ASP A 1 92 ? -4.276 -1.157 -12.146 1.00 90.31 92 ASP A CA 1
ATOM 691 C C . ASP A 1 92 ? -2.901 -0.718 -12.681 1.00 90.31 92 ASP A C 1
ATOM 693 O O . ASP A 1 92 ? -2.650 0.449 -12.993 1.00 90.31 92 ASP A O 1
ATOM 697 N N . SER A 1 93 ? -1.957 -1.659 -12.694 1.00 87.31 93 SER A N 1
ATOM 698 C CA . SER A 1 93 ? -0.563 -1.431 -13.050 1.00 87.31 93 SER A CA 1
ATOM 699 C C . SER A 1 93 ? -0.038 -2.490 -14.035 1.00 87.31 93 SER A C 1
ATOM 701 O O . SER A 1 93 ? -0.220 -3.691 -13.818 1.00 87.31 93 SER A O 1
ATOM 703 N N . PRO A 1 94 ? 0.672 -2.079 -15.107 1.00 83.56 94 PRO A N 1
ATOM 704 C CA . PRO A 1 94 ? 1.460 -2.980 -15.952 1.00 83.56 94 PRO A CA 1
ATOM 705 C C . PRO A 1 94 ? 2.784 -3.420 -15.294 1.00 83.56 94 PRO A C 1
ATOM 707 O O . PRO A 1 94 ? 3.631 -4.002 -15.977 1.00 83.56 94 PRO A O 1
ATOM 710 N N . GLY A 1 95 ? 2.987 -3.093 -14.012 1.00 82.50 95 GLY A N 1
ATOM 711 C CA . GLY A 1 95 ? 4.223 -3.290 -13.268 1.00 82.50 95 GLY A CA 1
ATOM 712 C C . GLY A 1 95 ? 5.242 -2.194 -13.566 1.00 82.50 95 GLY A C 1
ATOM 713 O O . GLY A 1 95 ? 4.890 -1.062 -13.916 1.00 82.50 95 GLY A O 1
ATOM 714 N N . GLY A 1 96 ? 6.526 -2.518 -13.430 1.00 82.06 96 GLY A N 1
ATOM 715 C CA . GLY A 1 96 ? 7.609 -1.577 -13.698 1.00 82.06 96 GLY A CA 1
ATOM 716 C C . GLY A 1 96 ? 8.904 -1.976 -13.006 1.00 82.06 96 GLY A C 1
ATOM 717 O O . GLY A 1 96 ? 9.374 -3.104 -13.154 1.00 82.06 96 GLY A O 1
ATOM 718 N N . ASP A 1 97 ? 9.490 -1.037 -12.274 1.00 83.75 97 ASP A N 1
ATOM 719 C CA . ASP A 1 97 ? 10.711 -1.247 -11.513 1.00 83.75 97 ASP A CA 1
ATOM 720 C C . ASP A 1 97 ? 10.523 -2.337 -10.442 1.00 83.75 97 ASP A C 1
ATOM 722 O O . ASP A 1 97 ? 9.632 -2.290 -9.586 1.00 83.75 97 ASP A O 1
ATOM 726 N N . VAL A 1 98 ? 11.398 -3.341 -10.494 1.00 86.12 98 VAL A N 1
ATOM 727 C CA . VAL A 1 98 ? 11.365 -4.500 -9.593 1.00 86.12 98 VAL A CA 1
ATOM 728 C C . VAL A 1 98 ? 11.657 -4.068 -8.157 1.00 86.12 98 VAL A C 1
ATOM 730 O O . VAL A 1 98 ? 11.041 -4.583 -7.227 1.00 86.12 98 VAL A O 1
ATOM 733 N N . THR A 1 99 ? 12.548 -3.089 -7.971 1.00 86.56 99 THR A N 1
ATOM 734 C CA . THR A 1 99 ? 12.916 -2.577 -6.642 1.00 86.56 99 THR A CA 1
ATOM 735 C C . THR A 1 99 ? 11.726 -1.892 -5.977 1.00 86.56 99 THR A C 1
ATOM 737 O O . THR A 1 99 ? 11.404 -2.161 -4.824 1.00 86.56 99 THR A O 1
ATOM 740 N N . THR A 1 100 ? 11.029 -1.047 -6.730 1.00 84.88 100 THR A N 1
ATOM 741 C CA . THR A 1 100 ? 9.792 -0.366 -6.340 1.00 84.88 100 THR A CA 1
ATOM 742 C C . THR A 1 100 ? 8.725 -1.378 -5.927 1.00 84.88 100 THR A C 1
ATOM 744 O O . THR A 1 100 ? 8.157 -1.270 -4.841 1.00 84.88 100 THR A O 1
ATOM 747 N N . SER A 1 101 ? 8.508 -2.410 -6.742 1.00 88.19 101 SER A N 1
ATOM 748 C CA . SER A 1 101 ? 7.543 -3.481 -6.456 1.00 88.19 101 SER A CA 1
ATOM 749 C C . SER A 1 101 ? 7.882 -4.226 -5.154 1.00 88.19 101 SER A C 1
ATOM 751 O O . SER A 1 101 ? 7.015 -4.436 -4.303 1.00 88.19 101 SER A O 1
ATOM 753 N N . ASP A 1 102 ? 9.163 -4.551 -4.942 1.00 89.75 102 ASP A N 1
ATOM 754 C CA . ASP A 1 102 ? 9.638 -5.216 -3.724 1.00 89.75 102 ASP A CA 1
ATOM 755 C C . ASP A 1 102 ? 9.474 -4.335 -2.473 1.00 89.75 102 ASP A C 1
ATOM 757 O O . ASP A 1 102 ? 9.034 -4.810 -1.421 1.00 89.75 102 ASP A O 1
ATOM 761 N N . ILE A 1 103 ? 9.748 -3.032 -2.580 1.00 90.19 103 ILE A N 1
ATOM 762 C CA . ILE A 1 103 ? 9.538 -2.069 -1.490 1.00 90.19 103 ILE A CA 1
ATOM 763 C C . ILE A 1 103 ? 8.053 -1.991 -1.111 1.00 90.19 103 ILE A C 1
ATOM 765 O O . ILE A 1 103 ? 7.725 -2.058 0.078 1.00 90.19 103 ILE A O 1
ATOM 769 N N . LEU A 1 104 ? 7.150 -1.887 -2.095 1.00 90.38 104 LEU A N 1
ATOM 770 C CA . LEU A 1 104 ? 5.700 -1.850 -1.858 1.00 90.38 104 LEU A CA 1
ATOM 771 C C . LEU A 1 104 ? 5.221 -3.114 -1.147 1.00 90.38 104 LEU A C 1
ATOM 773 O O . LEU A 1 104 ? 4.471 -3.032 -0.170 1.00 90.38 104 LEU A O 1
ATOM 777 N N . TYR A 1 105 ? 5.689 -4.276 -1.605 1.00 92.44 105 TYR A N 1
ATOM 778 C CA . TYR A 1 105 ? 5.370 -5.557 -0.990 1.00 92.44 105 TYR A CA 1
ATOM 779 C C . TYR A 1 105 ? 5.811 -5.602 0.478 1.00 92.44 105 TYR A C 1
ATOM 781 O O . TYR A 1 105 ? 5.011 -5.931 1.360 1.00 92.44 105 TYR A O 1
ATOM 789 N N . HIS A 1 106 ? 7.056 -5.219 0.769 1.00 94.69 106 HIS A N 1
ATOM 790 C CA . HIS A 1 106 ? 7.572 -5.211 2.136 1.00 94.69 106 HIS A CA 1
ATOM 791 C C . HIS A 1 106 ? 6.822 -4.230 3.039 1.00 94.69 106 HIS A C 1
ATOM 793 O O . HIS A 1 106 ? 6.521 -4.576 4.187 1.00 94.69 106 HIS A O 1
ATOM 799 N N . GLU A 1 107 ? 6.481 -3.035 2.553 1.00 93.62 107 GLU A N 1
ATOM 800 C CA . GLU A 1 107 ? 5.723 -2.081 3.362 1.00 93.62 107 GLU A CA 1
ATOM 801 C C . GLU A 1 107 ? 4.296 -2.568 3.622 1.00 93.62 107 GLU A C 1
ATOM 803 O O . GLU A 1 107 ? 3.811 -2.467 4.750 1.00 93.62 107 GLU A O 1
ATOM 808 N N . LEU A 1 108 ? 3.658 -3.209 2.640 1.00 94.38 108 LEU A N 1
ATOM 809 C CA . LEU A 1 108 ? 2.352 -3.828 2.829 1.00 94.38 108 LEU A CA 1
ATOM 810 C C . LEU A 1 108 ? 2.392 -4.966 3.860 1.00 94.38 108 LEU A C 1
ATOM 812 O O . LEU A 1 108 ? 1.506 -5.076 4.712 1.00 94.38 108 LEU A O 1
ATOM 816 N N . VAL A 1 109 ? 3.421 -5.815 3.817 1.00 95.38 109 VAL A N 1
ATOM 817 C CA . VAL A 1 109 ? 3.613 -6.892 4.801 1.00 95.38 109 VAL A CA 1
ATOM 818 C C . VAL A 1 109 ? 3.785 -6.315 6.205 1.00 95.38 109 VAL A C 1
ATOM 820 O O . VAL A 1 109 ? 3.152 -6.799 7.146 1.00 95.38 109 VAL A O 1
ATOM 823 N N . ARG A 1 110 ? 4.588 -5.257 6.358 1.00 96.00 110 ARG A N 1
ATOM 824 C CA . ARG A 1 110 ? 4.768 -4.586 7.651 1.00 96.00 110 ARG A CA 1
ATOM 825 C C . ARG A 1 110 ? 3.473 -3.936 8.129 1.00 96.00 110 ARG A C 1
ATOM 827 O O . ARG A 1 110 ? 3.104 -4.127 9.284 1.00 96.00 110 ARG A O 1
ATOM 834 N N . PHE A 1 111 ? 2.739 -3.258 7.251 1.00 95.88 111 PHE A N 1
ATOM 835 C CA . PHE A 1 111 ? 1.420 -2.708 7.561 1.00 95.88 111 PHE A CA 1
ATOM 836 C C . PHE A 1 111 ? 0.472 -3.789 8.102 1.00 95.88 111 PHE A C 1
ATOM 838 O O . PHE A 1 111 ? -0.126 -3.615 9.166 1.00 95.88 111 PHE A O 1
ATOM 845 N N . LYS A 1 112 ? 0.396 -4.954 7.440 1.00 94.44 112 LYS A N 1
ATOM 846 C CA . LYS A 1 112 ? -0.423 -6.091 7.899 1.00 94.44 112 LYS A CA 1
ATOM 847 C C . LYS A 1 112 ? -0.029 -6.563 9.300 1.00 94.44 112 LYS A C 1
ATOM 849 O O . LYS A 1 112 ? -0.905 -6.890 10.098 1.00 94.44 112 LYS A O 1
ATOM 854 N N . GLN A 1 113 ? 1.267 -6.586 9.611 1.00 95.12 113 GLN A N 1
ATOM 855 C CA . GLN A 1 113 ? 1.771 -6.971 10.933 1.00 95.12 113 GLN A CA 1
ATOM 856 C C . GLN A 1 113 ? 1.429 -5.940 12.019 1.00 95.12 113 GLN A C 1
ATOM 858 O O . GLN A 1 113 ? 1.087 -6.334 13.138 1.00 95.12 113 GLN A O 1
ATOM 863 N N . ARG A 1 114 ? 1.507 -4.642 11.695 1.00 95.75 114 ARG A N 1
ATOM 864 C CA . ARG A 1 114 ? 1.241 -3.539 12.632 1.00 95.75 114 ARG A CA 1
ATOM 865 C C . ARG A 1 114 ? -0.255 -3.352 12.894 1.00 95.75 114 ARG A C 1
ATOM 867 O O . ARG A 1 114 ? -0.680 -3.416 14.045 1.00 95.75 114 ARG A O 1
ATOM 874 N N . LYS A 1 115 ? -1.059 -3.185 11.837 1.00 94.62 115 LYS A N 1
ATOM 875 C CA . LYS A 1 115 ? -2.490 -2.839 11.927 1.00 94.62 115 LYS A CA 1
ATOM 876 C C . LYS A 1 115 ? -3.401 -4.042 12.183 1.00 94.62 115 LYS A C 1
ATOM 878 O O . LYS A 1 115 ? -4.446 -3.886 12.805 1.00 94.62 115 LYS A O 1
ATOM 883 N N . LYS A 1 116 ? -3.008 -5.243 11.733 1.00 95.25 116 LYS A N 1
ATOM 884 C CA . LYS A 1 116 ? -3.743 -6.513 11.933 1.00 95.25 116 LYS A CA 1
ATOM 885 C C . LYS A 1 116 ? -5.206 -6.492 11.461 1.00 95.25 116 LYS A C 1
ATOM 887 O O . LYS A 1 116 ? -6.053 -7.175 12.031 1.00 95.25 116 LYS A O 1
ATOM 892 N N . VAL A 1 117 ? -5.491 -5.742 10.401 1.00 94.75 117 VAL A N 1
ATOM 893 C CA . VAL A 1 117 ? -6.792 -5.743 9.715 1.00 94.75 117 VAL A CA 1
ATOM 894 C C . VAL A 1 117 ? -6.726 -6.589 8.439 1.00 94.75 117 VAL A C 1
ATOM 896 O O . VAL A 1 117 ? -5.637 -6.760 7.879 1.00 94.75 117 VAL A O 1
ATOM 899 N N . PRO A 1 118 ? -7.857 -7.129 7.950 1.00 96.31 118 PRO A N 1
ATOM 900 C CA . PRO A 1 118 ? -7.918 -7.773 6.647 1.00 96.31 118 PRO A CA 1
ATOM 901 C C . PRO A 1 118 ? -7.433 -6.835 5.539 1.00 96.31 118 PRO A C 1
ATOM 903 O O . PRO A 1 118 ? -7.837 -5.674 5.467 1.00 96.31 118 PRO A O 1
ATOM 906 N N . VAL A 1 119 ? -6.583 -7.369 4.665 1.00 96.19 119 VAL A N 1
ATOM 907 C CA . VAL A 1 119 ? -6.099 -6.683 3.466 1.00 96.19 119 VAL A CA 1
ATOM 908 C C . VAL A 1 119 ? -6.443 -7.538 2.261 1.00 96.19 119 VAL A C 1
ATOM 910 O O . VAL A 1 119 ? -6.019 -8.695 2.191 1.00 96.19 119 VAL A O 1
ATOM 913 N N . VAL A 1 120 ? -7.195 -6.966 1.328 1.00 95.69 120 VAL A N 1
ATOM 914 C CA . VAL A 1 120 ? -7.646 -7.629 0.103 1.00 95.69 120 VAL A CA 1
ATOM 915 C C . VAL A 1 120 ? -7.060 -6.900 -1.097 1.00 95.69 120 VAL A C 1
ATOM 917 O O . VAL A 1 120 ? -7.167 -5.682 -1.189 1.00 95.69 120 VAL A O 1
ATOM 920 N N . ALA A 1 121 ? -6.453 -7.642 -2.019 1.00 93.12 121 ALA A N 1
ATOM 921 C CA . ALA A 1 121 ? -6.037 -7.106 -3.309 1.00 93.12 121 ALA A CA 1
ATOM 922 C C . ALA A 1 121 ? -7.159 -7.313 -4.335 1.00 93.12 121 ALA A C 1
ATOM 924 O O . ALA A 1 121 ? -7.710 -8.409 -4.445 1.00 93.12 121 ALA A O 1
ATOM 925 N N . ALA A 1 122 ? -7.485 -6.261 -5.075 1.00 92.12 122 ALA A N 1
ATOM 926 C CA . ALA A 1 122 ? -8.433 -6.260 -6.175 1.00 92.12 122 ALA A CA 1
ATOM 927 C C . ALA A 1 122 ? -7.682 -5.889 -7.457 1.00 92.12 122 ALA A C 1
ATOM 929 O O . ALA A 1 122 ? -7.258 -4.749 -7.637 1.00 92.12 122 ALA A O 1
ATOM 930 N N . PHE A 1 123 ? -7.497 -6.867 -8.336 1.00 91.94 123 PHE A N 1
ATOM 931 C CA . PHE A 1 123 ? -6.859 -6.659 -9.631 1.00 91.94 123 PHE A CA 1
ATOM 932 C C . PHE A 1 123 ? -7.880 -6.095 -10.624 1.00 91.94 123 PHE A C 1
ATOM 934 O O . PHE A 1 123 ? -8.966 -6.658 -10.774 1.00 91.94 123 PHE A O 1
ATOM 941 N N . MET A 1 124 ? -7.542 -4.969 -11.251 1.00 88.75 124 MET A N 1
ATOM 942 C CA . MET A 1 124 ? -8.423 -4.202 -12.133 1.00 88.75 124 MET A CA 1
ATOM 943 C C . MET A 1 124 ? -8.130 -4.529 -13.610 1.00 88.75 124 MET A C 1
ATOM 945 O O . MET A 1 124 ? -8.098 -5.702 -13.980 1.00 88.75 124 MET A O 1
ATOM 949 N N . GLY A 1 125 ? -7.975 -3.517 -14.474 1.00 79.81 125 GLY A N 1
ATOM 950 C CA . GLY A 1 125 ? -7.823 -3.698 -15.919 1.00 79.81 125 GLY A CA 1
ATOM 951 C C . GLY A 1 125 ? -6.475 -4.299 -16.314 1.00 79.81 125 GLY A C 1
ATOM 952 O O . GLY A 1 125 ? -6.426 -5.217 -17.133 1.00 79.81 125 GLY A O 1
ATOM 953 N N . VAL A 1 126 ? -5.389 -3.807 -15.720 1.00 79.94 126 VAL A N 1
ATOM 954 C CA . VAL A 1 126 ? -4.035 -4.323 -15.919 1.00 79.94 126 VAL A CA 1
ATOM 955 C C . VAL A 1 126 ? -3.423 -4.635 -14.561 1.00 79.94 126 VAL A C 1
ATOM 957 O O . VAL A 1 126 ? -3.350 -3.789 -13.686 1.00 79.94 126 VAL A O 1
ATOM 960 N N . ALA A 1 127 ? -2.974 -5.867 -14.375 1.00 78.25 127 ALA A N 1
ATOM 961 C CA . ALA A 1 127 ? -2.249 -6.284 -13.181 1.00 78.25 127 ALA A CA 1
ATOM 962 C C . ALA A 1 127 ? -1.208 -7.321 -13.596 1.00 78.25 127 ALA A C 1
ATOM 964 O O . ALA A 1 127 ? -1.408 -8.527 -13.446 1.00 78.25 127 ALA A O 1
ATOM 965 N N . ALA A 1 128 ? -0.154 -6.848 -14.252 1.00 71.81 128 ALA A N 1
ATOM 966 C CA . ALA A 1 128 ? 0.852 -7.694 -14.880 1.00 71.81 128 ALA A CA 1
ATOM 967 C C . ALA A 1 128 ? 2.253 -7.274 -14.437 1.00 71.81 128 ALA A C 1
ATOM 969 O O . ALA A 1 128 ? 2.493 -6.092 -14.243 1.00 71.81 128 ALA A O 1
ATOM 970 N N . SER A 1 129 ? 3.183 -8.233 -14.354 1.00 64.75 129 SER A N 1
ATOM 971 C CA . SER A 1 129 ? 4.516 -8.020 -13.761 1.00 64.75 129 SER A CA 1
ATOM 972 C C . SER A 1 129 ? 4.427 -7.606 -12.275 1.00 64.75 129 SER A C 1
ATOM 974 O O . SER A 1 129 ? 3.369 -7.803 -11.684 1.00 64.75 129 SER A O 1
ATOM 976 N N . GLY A 1 130 ? 5.545 -7.200 -11.657 1.00 58.06 130 GLY A N 1
ATOM 977 C CA . GLY A 1 130 ? 5.688 -6.955 -10.205 1.00 58.06 130 GLY A CA 1
ATOM 978 C C . GLY A 1 130 ? 4.557 -6.176 -9.537 1.00 58.06 130 GLY A C 1
ATOM 979 O O . GLY A 1 130 ? 4.027 -5.242 -10.178 1.00 58.06 130 GLY A O 1
#

Radius of gyration: 23.28 Å; chains: 1; bounding box: 58×66×46 Å

Foldseek 3Di:
DDDDDDDDPDPPPPPPPPPPCPDDPDDPDDDDDPDDDPDLADEAEAEDAEEQDPDQPPDVVDGRDHSLRVRLVSLVVLQPDPSYQEYEYEYHYQYYDPVSVVSSVVSVVVSCVRRVHYYHYHYDDHDHDD